Protein AF-A0A443RPI6-F1 (afdb_monomer_lite)

pLDDT: mean 90.41, std 12.39, range [41.16, 98.0]

InterPro domains:
  IPR001660 Sterile alpha motif domain [PF00536] (22-67)
  IPR001660 Sterile alpha motif domain [PS50105] (5-69)
  IPR013761 Sterile alpha motif/pointed domain superfamily [G3DSA:1.10.150.50] (2-72)
  IPR013761 Sterile alpha motif/pointed domain superfamily [SSF47769] (22-68)

Organism: NCBI:txid299467

Structure (mmCIF, N/CA/C/O backbone):
data_AF-A0A443RPI6-F1
#
_entry.id   AF-A0A443RPI6-F1
#
loop_
_atom_site.group_PDB
_atom_site.id
_atom_site.type_symbol
_atom_site.label_atom_id
_atom_site.label_alt_id
_atom_site.label_comp_id
_atom_site.label_asym_id
_atom_site.label_entity_id
_atom_site.label_seq_id
_atom_site.pdbx_PDB_ins_code
_atom_site.Cartn_x
_atom_site.Cartn_y
_atom_site.Cartn_z
_atom_site.occupancy
_atom_site.B_iso_or_equiv
_atom_site.auth_seq_id
_atom_site.auth_comp_id
_atom_site.auth_asym_id
_atom_site.auth_atom_id
_atom_site.pdbx_PDB_model_num
ATOM 1 N N . MET A 1 1 ? -13.724 15.567 -5.560 1.00 44.16 1 MET A N 1
ATOM 2 C CA . MET A 1 1 ? -13.233 14.397 -4.803 1.00 44.16 1 MET A CA 1
ATOM 3 C C . MET A 1 1 ? -11.863 14.753 -4.271 1.00 44.16 1 MET A C 1
ATOM 5 O O . MET A 1 1 ? -11.013 15.132 -5.066 1.00 44.16 1 MET A O 1
ATOM 9 N N . GLY A 1 2 ? -11.692 14.779 -2.947 1.00 52.16 2 GLY A N 1
ATOM 10 C CA . GLY A 1 2 ? -10.387 15.057 -2.348 1.00 52.16 2 GLY A CA 1
ATOM 11 C C . GLY A 1 2 ? -9.412 13.979 -2.800 1.00 52.16 2 GLY A C 1
ATOM 12 O 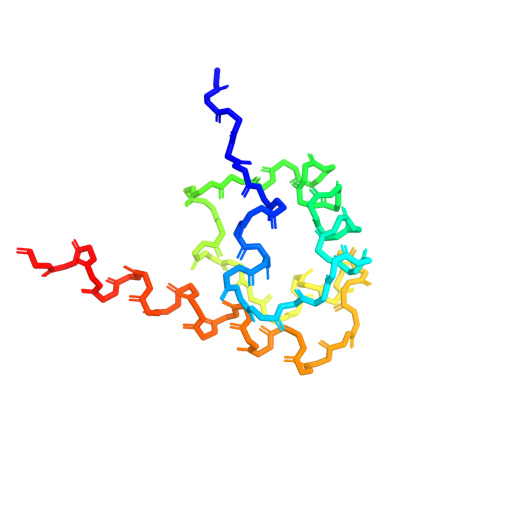O . GLY A 1 2 ? -9.688 12.798 -2.615 1.00 52.16 2 GLY A O 1
ATOM 13 N N . ASN A 1 3 ? -8.340 14.381 -3.476 1.00 70.19 3 ASN A N 1
ATOM 14 C CA . ASN A 1 3 ? -7.335 13.456 -3.982 1.00 70.19 3 ASN A CA 1
ATOM 15 C C . ASN A 1 3 ? -6.607 12.876 -2.764 1.00 70.19 3 ASN A C 1
ATOM 17 O O . ASN A 1 3 ? -5.799 13.574 -2.150 1.00 70.19 3 ASN A O 1
ATOM 21 N N . PHE A 1 4 ? -6.951 11.654 -2.353 1.00 85.56 4 PHE A N 1
ATOM 22 C CA . PHE A 1 4 ? -6.237 10.989 -1.271 1.00 85.56 4 PHE A CA 1
ATOM 23 C C . PHE A 1 4 ? -4.771 10.843 -1.690 1.00 85.56 4 PHE A C 1
ATOM 25 O O . PHE A 1 4 ? -4.471 10.291 -2.751 1.00 85.56 4 PHE A O 1
ATOM 32 N N . ASP A 1 5 ? -3.855 11.385 -0.888 1.00 93.31 5 ASP A N 1
ATOM 33 C CA . ASP A 1 5 ? -2.433 11.394 -1.222 1.00 93.31 5 ASP A CA 1
ATOM 34 C C . ASP A 1 5 ? -1.813 10.016 -0.958 1.00 93.31 5 ASP A C 1
ATOM 36 O O . ASP A 1 5 ? -1.215 9.738 0.091 1.00 93.31 5 ASP A O 1
ATOM 40 N N . TRP A 1 6 ? -1.964 9.141 -1.953 1.00 95.19 6 TRP A N 1
ATOM 41 C CA . TRP A 1 6 ? -1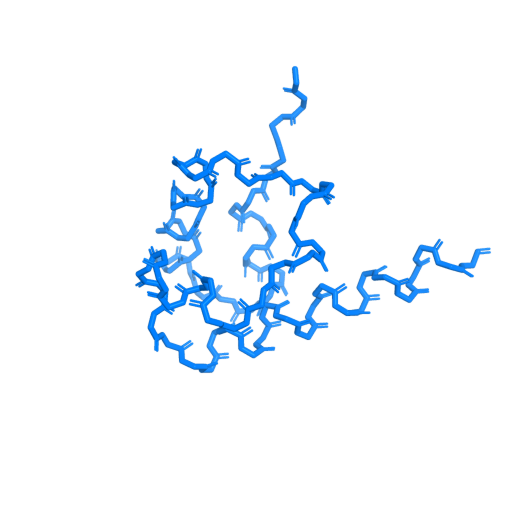.413 7.794 -1.938 1.00 95.19 6 TRP A CA 1
ATOM 42 C C . TRP A 1 6 ? 0.107 7.779 -1.794 1.00 95.19 6 TRP A C 1
ATOM 44 O O . TRP A 1 6 ? 0.651 6.899 -1.127 1.00 95.19 6 TRP A O 1
ATOM 54 N N . PHE A 1 7 ? 0.809 8.757 -2.367 1.00 96.31 7 PHE A N 1
ATOM 55 C CA . PHE A 1 7 ? 2.262 8.820 -2.266 1.00 96.31 7 PHE A CA 1
ATOM 56 C C . PHE A 1 7 ? 2.690 9.021 -0.810 1.00 96.31 7 PHE A C 1
ATOM 58 O O . PHE A 1 7 ? 3.467 8.224 -0.271 1.00 96.31 7 PHE A O 1
ATOM 65 N N . THR A 1 8 ? 2.117 10.020 -0.137 1.00 96.12 8 THR A N 1
ATOM 66 C CA . THR A 1 8 ? 2.373 10.271 1.286 1.00 96.12 8 THR A CA 1
ATOM 67 C C . THR A 1 8 ? 1.949 9.084 2.151 1.00 96.12 8 THR A C 1
ATOM 69 O O . THR A 1 8 ? 2.675 8.702 3.074 1.00 96.12 8 THR A O 1
ATOM 72 N N . PHE A 1 9 ? 0.823 8.440 1.837 1.00 95.75 9 PHE A N 1
ATOM 73 C CA . PHE A 1 9 ? 0.381 7.220 2.515 1.00 95.75 9 PHE A CA 1
ATOM 74 C C . PHE A 1 9 ? 1.434 6.099 2.443 1.00 95.75 9 PHE A C 1
ATOM 76 O O . PHE A 1 9 ? 1.830 5.542 3.474 1.00 95.75 9 PHE A O 1
ATOM 83 N N . PHE A 1 10 ? 1.972 5.796 1.258 1.00 97.25 10 PHE A N 1
ATOM 84 C CA . PHE A 1 10 ? 2.985 4.745 1.114 1.00 97.25 10 PHE A CA 1
ATOM 85 C C . PHE A 1 10 ? 4.314 5.110 1.783 1.00 97.25 10 PHE A C 1
ATOM 87 O O . PHE A 1 10 ? 4.978 4.239 2.358 1.00 97.25 10 PHE A O 1
ATOM 94 N N . LYS A 1 11 ? 4.682 6.395 1.807 1.00 97.62 11 LYS A N 1
ATOM 95 C CA . LYS A 1 11 ? 5.837 6.867 2.585 1.00 97.62 11 LYS A CA 1
ATOM 96 C C . LYS A 1 11 ? 5.640 6.617 4.085 1.00 97.62 11 LYS A C 1
ATOM 98 O O . LYS A 1 11 ? 6.561 6.107 4.728 1.00 97.62 11 LYS A O 1
ATOM 103 N N . LYS A 1 12 ? 4.443 6.865 4.637 1.00 96.31 12 LYS A N 1
ATOM 104 C CA . LYS A 1 12 ? 4.105 6.532 6.041 1.00 96.31 12 LYS A CA 1
ATOM 105 C C . LYS A 1 12 ? 4.155 5.025 6.315 1.00 96.31 12 LYS A C 1
ATOM 107 O O . LYS A 1 12 ? 4.630 4.610 7.371 1.00 96.31 12 LYS A O 1
ATOM 112 N N . CYS A 1 13 ? 3.821 4.198 5.323 1.00 96.44 13 CYS A N 1
ATOM 113 C CA . CYS A 1 13 ? 4.008 2.742 5.371 1.00 96.44 13 CYS A CA 1
ATOM 114 C C . CYS A 1 13 ? 5.490 2.295 5.346 1.00 96.44 13 CYS A C 1
ATOM 116 O O . CYS A 1 13 ? 5.774 1.094 5.343 1.00 96.44 13 CYS A O 1
ATOM 118 N N . ARG A 1 14 ? 6.461 3.224 5.328 1.00 97.06 14 ARG A N 1
ATOM 119 C CA . ARG A 1 14 ? 7.905 2.947 5.192 1.00 97.06 14 ARG A CA 1
ATOM 120 C C . ARG A 1 14 ? 8.239 2.196 3.899 1.00 97.06 14 ARG A C 1
ATOM 122 O O . ARG A 1 14 ? 9.076 1.279 3.891 1.00 97.06 14 ARG A O 1
ATOM 129 N N . ILE A 1 15 ? 7.549 2.565 2.823 1.00 97.88 15 ILE A N 1
ATOM 130 C CA . ILE A 1 15 ? 7.897 2.207 1.450 1.00 97.88 15 ILE A CA 1
ATOM 131 C C . ILE A 1 15 ? 8.843 3.287 0.918 1.00 97.88 15 ILE A C 1
ATOM 133 O O . ILE A 1 15 ? 8.670 4.474 1.203 1.00 97.88 15 ILE A O 1
ATOM 137 N N . ASN A 1 16 ? 9.892 2.877 0.203 1.00 97.12 16 ASN A N 1
ATOM 138 C CA . ASN A 1 16 ? 10.816 3.840 -0.391 1.00 97.12 16 ASN A CA 1
ATOM 139 C C . ASN A 1 16 ? 10.114 4.668 -1.481 1.00 97.12 16 ASN A C 1
ATOM 141 O O . ASN A 1 16 ? 9.035 4.320 -1.949 1.00 97.12 16 ASN A O 1
ATOM 145 N N . GLU A 1 17 ? 10.734 5.771 -1.879 1.00 97.44 17 GLU A N 1
ATOM 146 C CA . GLU A 1 17 ? 10.113 6.753 -2.769 1.00 97.44 17 GLU A CA 1
ATOM 147 C C . GLU A 1 17 ? 9.761 6.208 -4.151 1.00 97.44 17 GLU A C 1
ATOM 149 O O . GLU A 1 17 ? 8.652 6.429 -4.633 1.00 97.44 17 GLU A O 1
ATOM 154 N N . PHE A 1 18 ? 10.671 5.431 -4.737 1.00 96.94 18 PHE A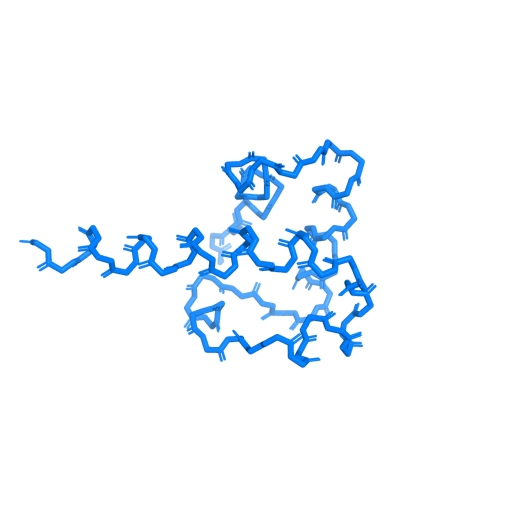 N 1
ATOM 155 C CA . PHE A 1 18 ? 10.465 4.806 -6.036 1.00 96.94 18 PHE A CA 1
ATOM 156 C C . PHE A 1 18 ? 9.202 3.933 -6.044 1.00 96.94 18 PHE A C 1
ATOM 158 O O . PHE A 1 18 ? 8.325 4.111 -6.887 1.00 96.94 18 PHE A O 1
ATOM 165 N N . TYR A 1 19 ? 9.063 3.036 -5.064 1.00 98.00 19 TYR A N 1
ATOM 166 C CA . TYR A 1 19 ? 7.886 2.174 -4.965 1.00 98.00 19 TYR A CA 1
ATOM 167 C C . TYR A 1 19 ? 6.635 2.928 -4.513 1.00 98.00 19 TYR A C 1
ATOM 169 O O . TYR A 1 19 ? 5.549 2.612 -4.983 1.00 98.00 19 TYR A O 1
ATOM 177 N N . ALA A 1 20 ? 6.764 3.929 -3.640 1.00 97.88 20 ALA A N 1
ATOM 178 C CA . ALA A 1 20 ? 5.632 4.741 -3.200 1.00 97.88 20 ALA A CA 1
ATOM 179 C C . ALA A 1 20 ? 4.967 5.460 -4.382 1.00 97.88 20 ALA A C 1
ATOM 181 O O . ALA A 1 20 ? 3.742 5.456 -4.482 1.00 97.88 20 ALA A O 1
ATOM 182 N N . LEU A 1 21 ? 5.762 6.009 -5.307 1.00 97.38 21 LEU A N 1
ATOM 183 C CA . LEU A 1 21 ? 5.248 6.656 -6.513 1.00 97.38 21 LEU A CA 1
ATOM 184 C C . LEU A 1 21 ? 4.561 5.650 -7.447 1.00 97.38 21 LEU A C 1
ATOM 186 O O . LEU A 1 21 ? 3.456 5.900 -7.927 1.00 97.38 21 LEU A O 1
ATOM 190 N N . GLN A 1 22 ? 5.183 4.485 -7.662 1.00 97.75 22 GLN A N 1
ATOM 191 C CA . GLN A 1 22 ? 4.593 3.416 -8.475 1.00 97.75 22 GLN A CA 1
ATOM 192 C C . GLN A 1 22 ? 3.262 2.925 -7.895 1.00 97.75 22 GLN A C 1
ATOM 194 O O . GLN A 1 22 ? 2.295 2.750 -8.632 1.00 97.75 22 GLN A O 1
ATOM 199 N N . TYR A 1 23 ? 3.193 2.718 -6.581 1.00 97.50 23 TYR A N 1
ATOM 200 C CA . TYR A 1 23 ? 1.986 2.218 -5.924 1.00 97.50 23 TYR A CA 1
ATOM 201 C C . TYR A 1 23 ? 0.884 3.270 -5.891 1.00 97.50 23 TYR A C 1
ATOM 203 O O . TYR A 1 23 ? -0.276 2.916 -6.076 1.00 97.50 23 TYR A O 1
ATOM 211 N N . ALA A 1 24 ? 1.231 4.553 -5.745 1.00 96.06 24 ALA A N 1
ATOM 212 C CA . ALA A 1 24 ? 0.269 5.644 -5.856 1.00 96.06 24 ALA A CA 1
ATOM 213 C C . ALA A 1 24 ? -0.404 5.656 -7.230 1.00 96.06 24 ALA A C 1
ATOM 215 O O . ALA A 1 24 ? -1.629 5.687 -7.313 1.00 96.06 24 ALA A O 1
ATOM 216 N N . TYR A 1 25 ? 0.382 5.525 -8.301 1.00 95.88 25 TYR A N 1
ATOM 217 C CA . TYR A 1 25 ? -0.162 5.429 -9.652 1.00 95.88 25 TYR A CA 1
ATOM 218 C C . TYR A 1 25 ? -1.056 4.193 -9.844 1.00 95.88 25 TYR A C 1
ATOM 220 O O . TYR A 1 25 ? -2.127 4.298 -10.436 1.00 95.88 25 TYR A O 1
ATOM 228 N N . ILE A 1 26 ? -0.649 3.030 -9.321 1.00 96.06 26 ILE A N 1
ATOM 229 C CA . ILE A 1 26 ? -1.461 1.802 -9.371 1.00 96.06 26 ILE A CA 1
ATOM 230 C C . ILE A 1 26 ? -2.807 2.024 -8.674 1.00 96.06 26 ILE A C 1
ATOM 232 O O . ILE A 1 26 ? -3.846 1.729 -9.252 1.00 96.06 26 ILE A O 1
ATOM 236 N N . PHE A 1 27 ? -2.802 2.581 -7.465 1.00 95.00 27 PHE A N 1
ATOM 237 C CA . PHE A 1 27 ? -4.025 2.809 -6.699 1.00 95.00 27 PHE A CA 1
ATOM 238 C C . PHE A 1 27 ? -4.963 3.801 -7.381 1.00 95.00 27 PHE A C 1
ATOM 240 O O . PHE A 1 27 ? -6.160 3.546 -7.451 1.00 95.00 27 PHE A O 1
ATOM 247 N N . MET A 1 28 ? -4.418 4.872 -7.963 1.00 92.88 28 MET A N 1
ATOM 248 C CA . MET A 1 28 ? -5.198 5.804 -8.780 1.00 92.88 28 MET A CA 1
ATOM 249 C C . MET A 1 28 ? -5.794 5.123 -10.016 1.00 92.88 28 MET A C 1
ATOM 251 O O . MET A 1 28 ? -6.944 5.362 -10.349 1.00 92.88 28 MET A O 1
ATOM 255 N N . ARG A 1 29 ? -5.034 4.256 -10.698 1.00 94.38 29 ARG A N 1
ATOM 256 C CA . ARG A 1 29 ? -5.501 3.541 -11.898 1.00 94.38 29 ARG A CA 1
ATOM 257 C C . ARG A 1 29 ? -6.596 2.512 -11.597 1.00 94.38 29 ARG A C 1
ATOM 259 O O . ARG A 1 29 ? -7.380 2.192 -12.485 1.00 94.38 29 ARG A O 1
ATOM 266 N N . HIS A 1 30 ? -6.609 1.966 -10.386 1.00 93.56 30 HIS A N 1
ATOM 267 C CA . HIS A 1 30 ? -7.603 0.999 -9.923 1.00 93.56 30 HIS A CA 1
ATOM 268 C C . HIS A 1 30 ? -8.767 1.651 -9.155 1.00 93.56 30 HIS A C 1
ATOM 270 O O . HIS A 1 30 ? -9.543 0.925 -8.540 1.00 93.56 30 HIS A O 1
ATOM 276 N N . ASP A 1 31 ? -8.881 2.986 -9.182 1.00 91.50 31 ASP A N 1
ATOM 277 C CA . ASP A 1 31 ? -9.909 3.765 -8.474 1.00 91.50 31 ASP A CA 1
ATOM 278 C C . ASP A 1 31 ? -10.013 3.418 -6.976 1.00 91.50 31 ASP A C 1
ATOM 280 O O . ASP A 1 31 ? -11.094 3.396 -6.387 1.00 91.50 31 ASP A O 1
ATOM 284 N N . ILE A 1 32 ? -8.869 3.140 -6.341 1.00 92.06 32 ILE A N 1
ATOM 285 C CA . ILE A 1 32 ? -8.809 2.906 -4.899 1.00 92.06 32 ILE A CA 1
ATOM 286 C C . ILE A 1 32 ? -8.812 4.251 -4.184 1.00 92.06 32 ILE A C 1
ATOM 288 O O . ILE A 1 32 ? -8.000 5.138 -4.465 1.00 92.06 32 ILE A O 1
ATOM 292 N N . ASP A 1 33 ? -9.693 4.360 -3.196 1.00 90.56 33 ASP A N 1
ATOM 293 C CA . ASP A 1 33 ? -9.832 5.514 -2.317 1.00 90.56 33 ASP A CA 1
ATOM 294 C C . ASP A 1 33 ? -9.686 5.122 -0.832 1.00 90.56 33 ASP A C 1
ATOM 296 O O . ASP A 1 33 ? -9.550 3.950 -0.462 1.00 90.56 33 ASP A O 1
ATOM 300 N N . GLU A 1 34 ? -9.699 6.127 0.043 1.00 87.62 34 GLU A N 1
ATOM 301 C CA . GLU A 1 34 ? -9.602 5.947 1.497 1.00 87.62 34 GLU A CA 1
ATOM 302 C C . GLU A 1 34 ? -10.733 5.083 2.084 1.00 87.62 34 GLU A C 1
ATOM 304 O O . GLU A 1 34 ? -10.570 4.474 3.139 1.00 87.62 34 GLU A O 1
ATOM 309 N N . THR A 1 35 ? -11.877 4.993 1.404 1.00 87.69 35 THR A N 1
ATOM 310 C CA . THR A 1 35 ? -13.060 4.262 1.883 1.00 87.69 35 THR A CA 1
ATOM 311 C C . THR A 1 35 ? -13.059 2.786 1.485 1.00 87.69 35 THR A C 1
ATOM 313 O O . THR A 1 35 ? -13.844 1.994 2.009 1.00 87.69 35 THR A O 1
ATOM 316 N N . THR A 1 36 ? -12.197 2.411 0.538 1.00 89.88 36 THR A N 1
ATOM 317 C CA . THR A 1 36 ? -12.124 1.066 -0.050 1.00 89.88 36 THR A CA 1
ATOM 318 C C . THR A 1 36 ? -10.832 0.337 0.286 1.00 89.88 36 THR A C 1
ATOM 320 O O . THR A 1 36 ? -10.834 -0.894 0.353 1.00 89.88 36 THR A O 1
ATOM 323 N N . ILE A 1 37 ? -9.750 1.065 0.581 1.00 90.56 37 ILE A N 1
ATOM 324 C CA . ILE A 1 37 ? -8.442 0.502 0.960 1.00 90.56 37 ILE A CA 1
ATOM 325 C C . ILE A 1 37 ? -8.514 -0.497 2.117 1.00 90.56 37 ILE A C 1
ATOM 327 O O . ILE A 1 37 ? -7.739 -1.444 2.224 1.00 90.56 37 ILE A O 1
ATOM 331 N N . ASP A 1 38 ? -9.490 -0.305 2.985 1.00 90.50 38 ASP A N 1
ATOM 332 C CA . ASP A 1 38 ? -9.687 -1.054 4.205 1.00 90.50 38 ASP A CA 1
ATOM 333 C C . ASP A 1 38 ? -10.245 -2.478 3.964 1.00 90.50 38 ASP A C 1
ATOM 335 O O . ASP A 1 38 ? -10.194 -3.319 4.875 1.00 90.50 38 ASP A O 1
ATOM 339 N N . LYS A 1 39 ? -10.743 -2.733 2.744 1.00 91.00 39 LYS A N 1
ATOM 340 C CA . LYS A 1 39 ? -11.265 -4.016 2.243 1.00 91.00 39 LYS A CA 1
ATOM 341 C C . LYS A 1 39 ? -10.234 -4.808 1.439 1.00 91.00 39 LYS A C 1
ATOM 343 O O . LYS A 1 39 ? -10.417 -6.014 1.275 1.00 91.00 39 LYS A O 1
ATOM 348 N N . ILE A 1 40 ? -9.166 -4.157 0.976 1.00 92.50 40 ILE A N 1
ATOM 349 C CA . ILE A 1 40 ? -8.149 -4.760 0.108 1.00 92.50 40 ILE A CA 1
ATOM 350 C C . ILE A 1 40 ? -7.407 -5.871 0.854 1.00 92.50 40 ILE A C 1
ATOM 352 O O . ILE A 1 40 ? -6.847 -5.664 1.934 1.00 92.50 40 ILE A O 1
ATOM 356 N N . GLN A 1 41 ? -7.397 -7.059 0.257 1.00 94.12 41 GLN A N 1
ATOM 357 C CA . GLN A 1 41 ? -6.684 -8.234 0.737 1.00 94.12 41 GLN A CA 1
ATOM 358 C C . GLN A 1 41 ? -5.318 -8.359 0.064 1.00 94.12 41 GLN A C 1
ATOM 360 O O . GLN A 1 41 ? -4.996 -7.685 -0.914 1.00 94.12 41 GLN A O 1
ATOM 365 N N . LYS A 1 42 ? -4.479 -9.252 0.592 1.00 93.75 42 LYS A N 1
ATOM 366 C CA . LYS A 1 42 ? -3.130 -9.500 0.065 1.00 93.75 42 LYS A CA 1
ATOM 367 C C . LYS A 1 42 ? -3.158 -9.864 -1.425 1.00 93.75 42 LYS A C 1
ATOM 369 O O . LYS A 1 42 ? -2.277 -9.443 -2.172 1.00 93.75 42 LYS A O 1
ATOM 374 N N . GLU A 1 43 ? -4.143 -10.650 -1.834 1.00 95.25 43 GLU A N 1
ATOM 375 C CA . GLU A 1 43 ? -4.315 -11.161 -3.192 1.00 95.25 43 GLU A CA 1
ATOM 376 C C . GLU A 1 43 ? -4.586 -10.021 -4.183 1.00 95.25 43 GLU A C 1
ATOM 378 O O . GLU A 1 43 ? -4.030 -10.024 -5.283 1.00 95.25 43 GLU A O 1
ATOM 383 N N . ASP A 1 44 ? -5.328 -8.997 -3.759 1.00 95.56 44 ASP A N 1
ATOM 384 C CA . ASP A 1 44 ? -5.629 -7.815 -4.569 1.00 95.56 44 ASP A CA 1
ATOM 385 C C . ASP A 1 44 ? -4.358 -7.018 -4.887 1.00 95.56 44 ASP A C 1
ATOM 387 O O . ASP A 1 44 ? -4.149 -6.601 -6.025 1.00 95.56 44 ASP A O 1
ATOM 391 N N . PHE A 1 45 ? -3.444 -6.863 -3.919 1.00 96.00 45 PHE A N 1
ATOM 392 C CA . PHE A 1 45 ? -2.143 -6.225 -4.168 1.00 96.00 45 PHE A CA 1
ATOM 393 C C . PHE A 1 45 ? -1.351 -6.956 -5.254 1.00 96.00 45 PHE A C 1
ATOM 395 O O . PHE A 1 45 ? -0.778 -6.320 -6.140 1.00 96.00 45 PHE A O 1
ATOM 402 N N . VAL A 1 46 ? -1.333 -8.290 -5.200 1.00 95.19 46 VAL A N 1
ATOM 403 C CA . VAL A 1 46 ? -0.630 -9.113 -6.191 1.00 95.19 46 VAL A CA 1
ATOM 404 C C . VAL A 1 46 ? -1.285 -8.974 -7.564 1.00 95.19 46 VAL A C 1
ATOM 406 O O . VAL A 1 46 ? -0.569 -8.795 -8.551 1.00 95.19 46 VAL A O 1
ATOM 409 N N . TYR A 1 47 ? -2.620 -8.995 -7.621 1.00 95.56 47 TYR A N 1
ATOM 410 C CA . TYR A 1 47 ? -3.394 -8.789 -8.846 1.00 95.56 47 TYR A CA 1
ATOM 411 C C . TYR A 1 47 ? -3.114 -7.418 -9.484 1.00 95.56 47 TYR A C 1
ATOM 413 O O . TYR A 1 47 ? -2.896 -7.330 -10.690 1.00 95.56 47 TYR A O 1
ATOM 421 N N . MET A 1 48 ? -2.997 -6.367 -8.671 1.00 95.25 48 MET A N 1
ATOM 422 C CA . MET A 1 48 ? -2.633 -5.012 -9.108 1.00 95.25 48 MET A CA 1
ATOM 423 C C . MET A 1 48 ? -1.153 -4.847 -9.505 1.00 95.25 48 MET A C 1
ATOM 425 O O . MET A 1 48 ? -0.734 -3.774 -9.938 1.00 95.25 48 MET A O 1
ATOM 429 N N . GLY A 1 49 ? -0.328 -5.888 -9.354 1.00 94.81 49 GLY A N 1
ATOM 430 C CA . GLY A 1 49 ? 1.089 -5.872 -9.729 1.00 94.81 49 GLY A CA 1
ATOM 431 C C . GLY A 1 49 ? 2.061 -5.514 -8.599 1.00 94.81 49 GLY A C 1
ATOM 432 O O . GLY A 1 49 ? 3.270 -5.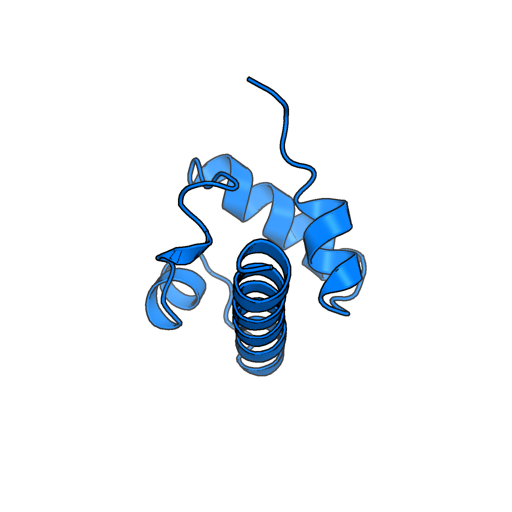448 -8.831 1.00 94.81 49 GLY A O 1
ATOM 433 N N . ILE A 1 50 ? 1.586 -5.353 -7.363 1.00 95.50 50 ILE A N 1
ATOM 434 C CA . ILE A 1 50 ? 2.424 -5.140 -6.177 1.00 95.50 50 ILE A CA 1
ATOM 435 C C . ILE A 1 50 ? 2.857 -6.509 -5.6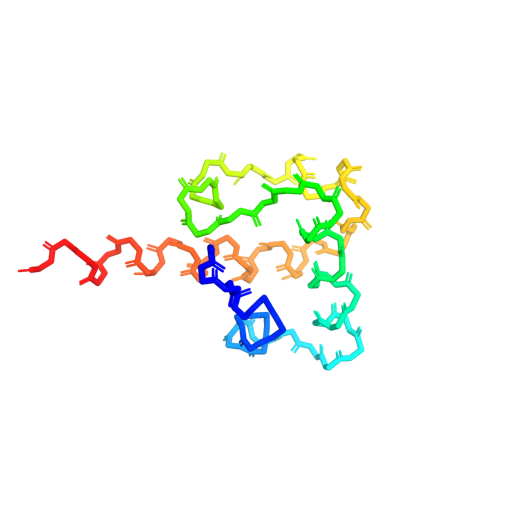36 1.00 95.50 50 ILE A C 1
ATOM 437 O O . ILE A 1 50 ? 2.166 -7.146 -4.852 1.00 95.50 50 ILE A O 1
ATOM 441 N N . LYS A 1 51 ? 4.028 -6.986 -6.074 1.00 93.44 51 LYS A N 1
ATOM 442 C CA . LYS A 1 51 ? 4.491 -8.368 -5.813 1.00 93.44 51 LYS A CA 1
ATOM 443 C C . LYS A 1 51 ? 5.389 -8.526 -4.583 1.00 93.44 51 LYS A C 1
ATOM 445 O O . LYS A 1 51 ? 5.651 -9.643 -4.140 1.00 93.44 51 LYS A O 1
ATOM 450 N N . TYR A 1 52 ? 5.878 -7.425 -4.014 1.00 96.50 52 TYR A N 1
ATOM 451 C CA . TYR A 1 52 ? 6.778 -7.473 -2.862 1.00 96.50 52 TYR A CA 1
ATOM 452 C C . TYR A 1 52 ? 5.999 -7.746 -1.575 1.00 96.50 52 TYR A C 1
ATOM 454 O O . TYR A 1 52 ? 5.428 -6.833 -0.978 1.00 96.50 52 TYR A O 1
ATOM 462 N N . VAL A 1 53 ? 6.033 -8.995 -1.104 1.00 95.81 53 VAL A N 1
ATOM 463 C CA . VAL A 1 53 ? 5.317 -9.433 0.110 1.00 95.81 53 VAL A CA 1
ATOM 464 C C . VAL A 1 53 ? 5.639 -8.545 1.315 1.00 95.81 53 VAL A C 1
ATOM 466 O O . VAL A 1 53 ? 4.735 -8.147 2.044 1.00 95.81 53 VAL A O 1
ATOM 469 N N . GLY A 1 54 ? 6.906 -8.156 1.498 1.00 97.38 54 GLY A N 1
ATOM 470 C CA . GLY A 1 54 ? 7.304 -7.260 2.587 1.00 97.38 54 GLY A CA 1
ATOM 471 C C . GLY A 1 54 ? 6.642 -5.877 2.526 1.00 97.38 54 GLY A C 1
ATOM 472 O O . GLY A 1 54 ? 6.351 -5.296 3.570 1.00 97.38 54 GLY A O 1
ATOM 473 N N . HIS A 1 55 ? 6.366 -5.350 1.330 1.00 97.75 55 HIS A N 1
ATOM 474 C CA . HIS A 1 55 ? 5.642 -4.086 1.167 1.00 97.75 55 HIS A CA 1
ATOM 475 C C . HIS A 1 55 ? 4.158 -4.260 1.462 1.00 97.75 55 HIS A C 1
ATOM 477 O O . HIS A 1 55 ? 3.602 -3.473 2.223 1.00 97.75 55 HIS A O 1
ATOM 483 N N . ILE A 1 56 ? 3.552 -5.330 0.942 1.00 97.56 56 ILE A N 1
ATOM 484 C CA . ILE A 1 56 ? 2.144 -5.652 1.194 1.00 97.56 56 ILE A CA 1
ATOM 485 C C . ILE A 1 56 ? 1.882 -5.760 2.701 1.00 97.56 56 ILE A C 1
ATOM 487 O O . ILE A 1 56 ? 0.966 -5.132 3.219 1.00 97.56 56 ILE A O 1
ATOM 491 N N . LEU A 1 57 ? 2.734 -6.486 3.432 1.00 96.94 57 LEU A N 1
ATOM 492 C CA . LEU A 1 57 ? 2.598 -6.636 4.883 1.00 96.94 57 LEU A CA 1
ATOM 493 C C . LEU A 1 57 ? 2.730 -5.304 5.636 1.00 96.94 57 LEU A C 1
ATOM 495 O O . LEU A 1 57 ? 1.997 -5.075 6.596 1.00 96.94 57 LEU A O 1
ATOM 499 N N . LYS A 1 58 ? 3.637 -4.412 5.210 1.00 97.12 58 LYS A N 1
ATOM 500 C CA . LYS A 1 58 ? 3.768 -3.068 5.798 1.00 97.12 58 LYS A CA 1
ATOM 501 C C . LYS A 1 58 ? 2.502 -2.235 5.587 1.00 97.12 58 LYS A C 1
ATOM 503 O O . LYS A 1 58 ? 2.050 -1.600 6.534 1.00 97.12 58 LYS A O 1
ATOM 508 N N . ILE A 1 59 ? 1.945 -2.268 4.377 1.00 96.31 59 ILE A N 1
ATOM 509 C CA . ILE A 1 59 ? 0.732 -1.529 4.012 1.00 96.31 59 ILE A CA 1
ATOM 510 C C . ILE A 1 59 ? -0.471 -2.065 4.797 1.00 96.31 59 ILE A C 1
ATOM 512 O O . ILE A 1 59 ? -1.133 -1.301 5.490 1.00 96.31 59 ILE A O 1
ATOM 516 N N . LEU A 1 60 ? -0.702 -3.382 4.782 1.00 95.31 60 LEU A N 1
ATOM 517 C CA . LEU A 1 60 ? -1.790 -4.020 5.534 1.00 95.31 60 LEU A CA 1
ATOM 518 C C . LEU A 1 60 ? -1.700 -3.743 7.040 1.00 95.31 60 LEU A C 1
ATOM 520 O O . LEU A 1 60 ? -2.717 -3.493 7.689 1.00 95.31 60 LEU A O 1
ATOM 524 N N . ARG A 1 61 ? -0.486 -3.756 7.610 1.00 95.31 61 ARG A N 1
ATOM 525 C CA . ARG A 1 61 ? -0.278 -3.384 9.015 1.00 95.31 61 ARG A CA 1
ATOM 526 C C . ARG A 1 61 ? -0.680 -1.932 9.269 1.00 95.31 61 ARG A C 1
ATOM 528 O O . ARG A 1 61 ? -1.403 -1.689 10.227 1.00 95.31 61 ARG A O 1
ATOM 535 N N . TYR A 1 62 ? -0.252 -1.005 8.416 1.00 94.75 62 TYR A N 1
ATOM 536 C CA . TYR A 1 62 ? -0.576 0.413 8.566 1.00 94.75 62 TYR A CA 1
ATOM 537 C C . TYR A 1 62 ? -2.087 0.678 8.452 1.00 94.75 62 TYR A C 1
ATOM 539 O O . TYR A 1 62 ? -2.655 1.361 9.296 1.00 94.75 62 TYR A O 1
ATOM 547 N N . ILE A 1 63 ? -2.770 0.039 7.495 1.00 92.62 63 ILE A N 1
ATOM 548 C CA . ILE A 1 63 ? -4.240 0.091 7.367 1.00 92.62 63 ILE A CA 1
ATOM 549 C C . ILE A 1 63 ? -4.919 -0.405 8.653 1.00 92.62 63 ILE A C 1
ATOM 551 O O . ILE A 1 63 ? -5.879 0.194 9.140 1.00 92.62 63 ILE A O 1
ATOM 555 N N . LYS A 1 64 ? -4.413 -1.499 9.237 1.00 91.50 64 LYS A N 1
ATOM 556 C CA . LYS A 1 64 ? -4.937 -2.048 10.494 1.00 91.50 64 LYS A CA 1
ATOM 557 C C . LYS A 1 64 ? -4.711 -1.111 11.685 1.00 91.50 64 LYS A C 1
ATOM 559 O O . LYS A 1 64 ? -5.553 -1.083 12.577 1.00 91.50 64 LYS A O 1
ATOM 564 N N . GLU A 1 65 ? -3.591 -0.394 11.721 1.00 90.56 65 GLU A N 1
ATOM 565 C CA . GLU A 1 65 ? -3.286 0.614 12.746 1.00 90.56 65 GLU A CA 1
ATOM 566 C C . GLU A 1 65 ? -4.230 1.818 12.624 1.00 90.56 65 GLU A C 1
ATOM 568 O O . GLU A 1 65 ? -4.880 2.160 13.607 1.00 90.56 65 GLU A O 1
ATOM 573 N N . MET A 1 66 ? -4.445 2.346 11.413 1.00 85.75 66 MET A N 1
ATOM 574 C CA . MET A 1 66 ? -5.397 3.443 11.173 1.00 85.75 66 MET A CA 1
ATOM 575 C C . MET A 1 66 ? -6.809 3.122 11.685 1.00 85.75 66 MET A C 1
ATOM 577 O O . MET A 1 66 ? -7.424 3.945 12.354 1.00 85.75 66 MET A O 1
ATOM 581 N N . LYS A 1 67 ? -7.302 1.894 11.456 1.00 80.69 67 LYS A N 1
ATOM 582 C CA . LYS A 1 67 ? -8.619 1.448 11.958 1.00 80.69 67 LYS A CA 1
ATOM 583 C C . LYS A 1 67 ? -8.743 1.460 13.483 1.00 80.69 67 LYS A C 1
ATOM 585 O O . LYS A 1 67 ? -9.862 1.522 13.992 1.00 80.69 67 LYS A O 1
ATOM 590 N N . LYS A 1 68 ? -7.635 1.296 14.213 1.00 79.94 68 LYS A N 1
ATOM 591 C CA . LYS A 1 68 ? -7.648 1.322 15.681 1.00 79.94 68 LYS A CA 1
ATOM 592 C C . LYS A 1 68 ? -7.761 2.749 16.197 1.00 79.94 68 LYS A C 1
ATOM 594 O O . LYS A 1 68 ? -8.525 2.974 17.127 1.00 79.94 68 LYS A O 1
ATOM 599 N N . ASP A 1 69 ? -7.073 3.681 15.550 1.00 70.44 69 ASP A N 1
ATOM 600 C CA . ASP A 1 69 ? -7.045 5.084 15.962 1.00 70.44 69 ASP A CA 1
ATOM 601 C C . ASP A 1 69 ? -8.382 5.797 15.688 1.00 70.44 69 ASP A C 1
ATOM 603 O O . ASP A 1 69 ? -8.759 6.696 16.427 1.00 70.44 69 ASP A O 1
ATOM 607 N N . THR A 1 70 ? -9.154 5.363 14.682 1.00 59.28 70 THR A N 1
ATOM 608 C CA . THR A 1 70 ? -10.498 5.913 14.388 1.00 59.28 70 THR A CA 1
ATOM 609 C C . THR A 1 70 ? -11.610 5.375 15.307 1.00 59.28 70 THR A C 1
ATOM 611 O O . THR A 1 70 ? -12.752 5.808 15.202 1.00 59.28 70 THR A O 1
ATOM 614 N N . LYS A 1 71 ? -11.324 4.396 16.179 1.00 53.38 71 LYS A N 1
ATOM 615 C CA . LYS A 1 71 ? -12.304 3.792 17.107 1.00 53.38 71 LYS A CA 1
ATOM 616 C C . LYS A 1 71 ? -12.229 4.341 18.544 1.00 53.38 71 LYS A C 1
ATOM 618 O O . LYS A 1 71 ? -12.777 3.711 19.449 1.00 53.38 71 LYS A O 1
ATOM 623 N N . MET A 1 72 ? -11.580 5.486 18.747 1.00 41.16 72 MET A N 1
ATOM 624 C CA . MET A 1 72 ? -11.652 6.295 19.975 1.00 41.16 72 MET A CA 1
ATOM 625 C C . MET A 1 72 ? -12.568 7.498 19.774 1.00 41.16 72 MET A C 1
ATOM 627 O O . MET A 1 72 ? -13.161 7.926 20.786 1.00 41.16 72 MET A O 1
#

Foldseek 3Di:
DPLPQQLVLLVVLVDDNVVSVVVSVLCVVVVHDPVCLLVDDPVNCVVSVNPPPVSSVSNNVVSVVVVVVVVD

Sequence (72 aa):
MGNFDWFTFFKKCRINEFYALQYAYIFMRHDIDETTIDKIQKEDFVYMGIKYVGHILKILRYIKEMKKDTKM

Radius of gyration: 11.53 Å; chains: 1; bounding box: 24×26×32 Å

Secondary structure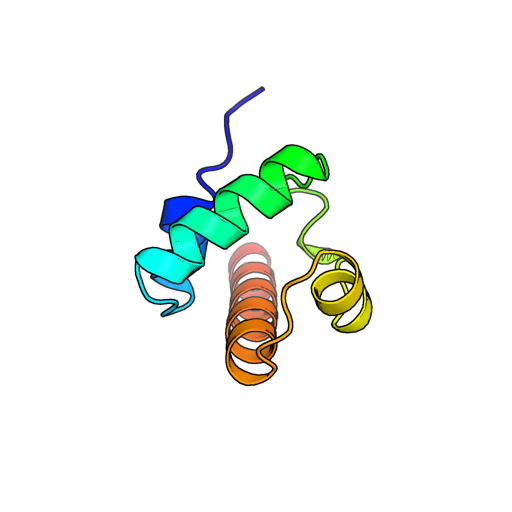 (DSSP, 8-state):
-----HHHHHHHTT--HHHHHHHHHHHHHTT--TTTGGG--HHHHHHTT---HHHHHHHHHHHHHHHHHTT-